Protein AF-A0A7X2N2U7-F1 (afdb_monomer_lite)

Radius of gyration: 12.83 Å; chains: 1; bounding box: 32×28×28 Å

Structure (mmCIF, N/CA/C/O backbone):
data_AF-A0A7X2N2U7-F1
#
_entry.id   AF-A0A7X2N2U7-F1
#
loop_
_atom_site.group_PDB
_atom_site.id
_atom_site.type_symbol
_atom_site.label_atom_id
_atom_site.label_alt_id
_atom_site.label_comp_id
_atom_site.label_asym_id
_atom_site.label_entity_id
_atom_site.label_seq_id
_atom_site.pdbx_PDB_ins_code
_atom_site.Cartn_x
_atom_site.Cartn_y
_atom_site.Cartn_z
_atom_site.occupancy
_atom_site.B_iso_or_equiv
_atom_site.auth_seq_id
_atom_site.auth_comp_id
_atom_site.auth_asym_id
_atom_site.auth_atom_id
_atom_site.pdbx_PDB_model_num
ATOM 1 N N . MET A 1 1 ? 0.231 14.247 9.581 1.00 55.38 1 MET A N 1
ATOM 2 C CA . MET A 1 1 ? 0.768 13.222 8.663 1.00 55.38 1 MET A CA 1
ATOM 3 C C . MET A 1 1 ? 0.928 13.849 7.288 1.00 55.38 1 MET A C 1
ATOM 5 O O . MET A 1 1 ? 0.114 14.700 6.948 1.00 55.38 1 MET A O 1
ATOM 9 N N . GLY A 1 2 ? 1.975 13.500 6.538 1.00 62.53 2 GLY A N 1
ATOM 10 C CA . GLY A 1 2 ? 2.282 14.089 5.230 1.00 62.53 2 GLY A CA 1
ATOM 11 C C . GLY A 1 2 ? 1.305 13.665 4.133 1.00 62.53 2 GLY A C 1
ATOM 12 O O . GLY A 1 2 ? 1.709 13.010 3.189 1.00 62.53 2 GLY A O 1
ATOM 13 N N . LEU A 1 3 ? 0.024 14.035 4.228 1.00 75.81 3 LEU A N 1
ATOM 14 C CA . LEU A 1 3 ? -1.001 13.756 3.208 1.00 75.81 3 LEU A CA 1
ATOM 15 C C . LEU A 1 3 ? -0.555 14.146 1.790 1.00 75.81 3 LEU A C 1
ATOM 17 O O . LEU A 1 3 ? -1.002 13.552 0.816 1.00 75.81 3 LEU A O 1
ATOM 21 N N . GLU A 1 4 ? 0.332 15.132 1.675 1.00 83.12 4 GLU A N 1
ATOM 22 C CA . GLU A 1 4 ? 0.959 15.539 0.421 1.00 83.12 4 GLU A CA 1
ATOM 23 C C . GLU A 1 4 ? 1.785 14.419 -0.234 1.00 83.12 4 GLU A C 1
ATOM 25 O O . GLU A 1 4 ? 1.685 14.245 -1.444 1.00 83.12 4 GLU A O 1
ATOM 30 N N . CYS A 1 5 ? 2.523 13.594 0.525 1.00 81.94 5 CYS A N 1
ATOM 31 C CA . CYS A 1 5 ? 3.272 12.473 -0.057 1.00 81.94 5 CYS A CA 1
ATOM 32 C C . CYS A 1 5 ? 2.331 11.399 -0.618 1.00 81.94 5 CYS A C 1
ATOM 34 O O . CYS A 1 5 ? 2.557 10.907 -1.721 1.00 81.94 5 CYS A O 1
ATOM 36 N N . ILE A 1 6 ? 1.232 11.105 0.088 1.00 86.19 6 ILE A N 1
ATOM 37 C CA . ILE A 1 6 ? 0.211 10.149 -0.359 1.00 86.19 6 ILE A CA 1
ATOM 38 C C . ILE A 1 6 ? -0.487 10.680 -1.612 1.00 86.19 6 ILE A C 1
ATOM 40 O O . ILE A 1 6 ? -0.650 9.945 -2.582 1.00 86.19 6 ILE A O 1
ATOM 44 N N . LYS A 1 7 ? -0.849 11.968 -1.631 1.00 87.50 7 LYS A N 1
ATOM 45 C CA . LYS A 1 7 ? -1.433 12.625 -2.810 1.00 87.50 7 LYS A CA 1
ATOM 46 C C . LYS A 1 7 ? -0.486 12.576 -4.010 1.00 87.50 7 LYS A C 1
ATOM 48 O O . LYS A 1 7 ? -0.923 12.225 -5.100 1.00 87.50 7 LYS A O 1
ATOM 53 N N . ASN A 1 8 ? 0.802 12.851 -3.811 1.00 85.94 8 ASN A N 1
ATOM 54 C CA . ASN A 1 8 ? 1.806 12.763 -4.873 1.00 85.94 8 ASN A CA 1
ATOM 55 C C . ASN A 1 8 ? 1.976 11.323 -5.382 1.00 85.94 8 ASN A C 1
ATOM 57 O O . ASN A 1 8 ? 2.043 11.111 -6.589 1.00 85.94 8 ASN A O 1
ATOM 61 N N . GLY A 1 9 ? 1.963 10.332 -4.485 1.00 86.00 9 GLY A N 1
ATOM 62 C CA . GLY A 1 9 ? 1.975 8.914 -4.846 1.00 86.00 9 GLY A CA 1
ATOM 63 C C . GLY A 1 9 ? 0.751 8.503 -5.668 1.00 86.00 9 GLY A C 1
ATOM 64 O O . GLY A 1 9 ? 0.890 7.853 -6.698 1.00 86.00 9 GLY A O 1
ATOM 65 N N . ILE A 1 10 ? -0.445 8.953 -5.279 1.00 89.56 10 ILE A N 1
ATOM 66 C CA . ILE A 1 10 ? -1.688 8.749 -6.041 1.00 89.56 10 ILE A CA 1
ATOM 67 C C . ILE A 1 10 ? -1.593 9.368 -7.440 1.00 89.56 10 ILE A C 1
ATOM 69 O O . ILE A 1 10 ? -1.975 8.735 -8.423 1.00 89.56 10 ILE A O 1
ATOM 73 N N . GLU A 1 11 ? -1.085 10.595 -7.547 1.00 90.50 11 GLU A N 1
ATOM 74 C CA . GLU A 1 11 ? -0.917 11.278 -8.832 1.00 90.50 11 GLU A CA 1
ATOM 75 C C . GLU A 1 11 ? 0.095 10.568 -9.734 1.00 90.50 11 GLU A C 1
ATOM 77 O O . GLU A 1 11 ? -0.163 10.409 -10.928 1.00 90.50 11 GLU A O 1
ATOM 82 N N . CYS A 1 12 ? 1.211 10.098 -9.169 1.00 87.50 12 CYS A N 1
ATOM 83 C CA . CYS A 1 12 ? 2.148 9.216 -9.862 1.00 87.50 12 CYS A CA 1
ATOM 84 C C . CYS A 1 12 ? 1.422 7.968 -10.370 1.00 87.50 12 CYS A C 1
ATOM 86 O O . CYS A 1 12 ? 1.589 7.593 -11.532 1.00 87.50 12 CYS A O 1
ATOM 88 N N . ILE A 1 13 ? 0.567 7.368 -9.532 1.00 89.38 13 ILE A N 1
ATOM 89 C CA . ILE A 1 13 ? -0.138 6.146 -9.904 1.00 89.38 13 ILE A CA 1
ATOM 90 C C . ILE A 1 13 ? -1.099 6.352 -11.079 1.00 89.38 13 ILE A C 1
ATOM 92 O O . ILE A 1 13 ? -1.206 5.521 -11.975 1.00 89.38 13 ILE A O 1
ATOM 96 N N . LYS A 1 14 ? -1.777 7.496 -11.117 1.00 88.44 14 LYS A N 1
ATOM 97 C CA . LYS A 1 14 ? -2.737 7.820 -12.180 1.00 88.44 14 LYS A CA 1
ATOM 98 C C . LYS A 1 14 ? -2.078 8.171 -13.517 1.00 88.44 14 LYS A C 1
ATOM 100 O O . LYS A 1 14 ? -2.723 8.035 -14.554 1.00 88.44 14 LYS A O 1
ATOM 105 N N . LYS A 1 15 ? -0.838 8.675 -13.508 1.00 85.00 15 LYS A N 1
ATOM 106 C CA . LYS A 1 15 ? -0.172 9.245 -14.697 1.00 85.00 15 LYS A CA 1
ATOM 107 C C . LYS A 1 15 ? 0.733 8.265 -15.431 1.00 85.00 15 LYS A C 1
ATOM 109 O O . LYS A 1 15 ? 0.953 8.441 -16.630 1.00 85.00 15 LYS A O 1
ATOM 114 N N . ASN A 1 16 ? 1.274 7.276 -14.730 1.00 78.25 16 ASN A N 1
ATOM 115 C CA . ASN A 1 16 ? 2.290 6.396 -15.287 1.00 78.25 16 ASN A CA 1
ATOM 116 C C . ASN A 1 16 ? 1.700 5.156 -15.964 1.00 78.25 16 ASN A C 1
ATOM 118 O O . ASN A 1 16 ? 0.677 4.614 -15.553 1.00 78.25 16 ASN A O 1
ATOM 122 N N . LYS A 1 17 ? 2.387 4.699 -17.017 1.00 72.19 17 LYS A N 1
ATOM 123 C CA . LYS A 1 17 ? 2.254 3.331 -17.524 1.00 72.19 17 LYS A CA 1
ATOM 124 C C . LYS A 1 17 ? 3.239 2.474 -16.740 1.00 72.19 17 LYS A C 1
ATOM 126 O O . LYS A 1 17 ? 4.420 2.808 -16.709 1.00 72.19 17 LYS A O 1
ATOM 131 N N . TRP A 1 18 ? 2.756 1.417 -16.104 1.00 73.56 18 TRP A N 1
ATOM 132 C CA . TRP A 1 18 ? 3.574 0.557 -15.253 1.00 73.56 18 TRP A CA 1
ATOM 133 C C . TRP A 1 18 ? 4.464 -0.321 -16.114 1.00 73.56 18 TRP A C 1
ATOM 135 O O . TRP A 1 18 ? 4.002 -1.239 -16.786 1.00 73.56 18 TRP A O 1
ATOM 145 N N . VAL A 1 19 ? 5.735 0.053 -16.152 1.00 65.06 19 VAL A N 1
ATOM 146 C CA . VAL A 1 19 ? 6.809 -0.683 -16.801 1.00 65.06 19 VAL A CA 1
ATOM 147 C C . VAL A 1 19 ? 7.872 -0.862 -15.733 1.00 65.06 19 VAL A C 1
ATOM 149 O O . VAL A 1 19 ? 8.248 0.114 -15.085 1.00 65.06 19 VAL A O 1
ATOM 152 N N . THR A 1 20 ? 8.339 -2.092 -15.554 1.00 64.88 20 THR A N 1
ATOM 153 C CA . THR A 1 20 ? 9.397 -2.408 -14.597 1.00 64.88 20 THR A CA 1
ATOM 154 C C . THR A 1 20 ? 10.657 -1.615 -14.930 1.00 64.88 20 THR A C 1
ATOM 156 O O . THR A 1 20 ? 11.125 -1.616 -16.070 1.00 64.88 20 THR A O 1
ATOM 159 N N . TYR A 1 21 ? 11.198 -0.916 -13.933 1.00 66.56 21 TYR A N 1
ATOM 160 C CA . TYR A 1 21 ? 12.402 -0.105 -14.086 1.00 66.56 21 TYR A CA 1
ATOM 161 C C . TYR A 1 21 ? 13.623 -0.967 -13.780 1.00 66.56 21 TYR A C 1
ATOM 163 O O . TYR A 1 21 ? 13.997 -1.112 -12.624 1.00 66.56 21 TYR A O 1
ATOM 171 N N . GLU A 1 22 ? 14.251 -1.541 -14.808 1.00 63.03 22 GLU A N 1
ATOM 172 C CA . GLU A 1 22 ? 15.377 -2.480 -14.646 1.00 63.03 22 GLU A CA 1
ATOM 173 C C . GLU A 1 22 ? 16.668 -1.829 -14.099 1.00 63.03 22 GLU A C 1
ATOM 175 O O . GLU A 1 22 ? 17.531 -2.527 -13.568 1.00 63.03 22 GLU A O 1
ATOM 180 N N . ASP A 1 23 ? 16.792 -0.498 -14.170 1.00 62.53 23 ASP A N 1
ATOM 181 C CA . ASP A 1 23 ? 18.031 0.234 -13.856 1.00 62.53 23 ASP A CA 1
ATOM 182 C C . ASP A 1 23 ? 18.135 0.756 -12.405 1.00 62.53 23 ASP A C 1
ATOM 184 O O . ASP A 1 23 ? 19.115 1.418 -12.051 1.00 62.53 23 ASP A O 1
ATOM 188 N N . SER A 1 24 ? 17.158 0.482 -11.534 1.00 58.16 24 SER A N 1
ATOM 189 C CA . SER A 1 24 ? 17.183 0.914 -10.127 1.00 58.16 24 SER A CA 1
ATOM 190 C C . SER A 1 24 ? 16.720 -0.197 -9.195 1.00 58.16 24 SER A C 1
ATOM 192 O O . SER A 1 24 ? 15.716 -0.827 -9.476 1.00 58.16 24 SER A O 1
ATOM 194 N N . PHE A 1 25 ? 17.407 -0.431 -8.070 1.00 60.34 25 PHE A N 1
ATOM 195 C CA . PHE A 1 25 ? 16.842 -1.233 -6.980 1.00 60.34 25 PHE A CA 1
ATOM 196 C C . PHE A 1 25 ? 16.325 -0.297 -5.879 1.00 60.3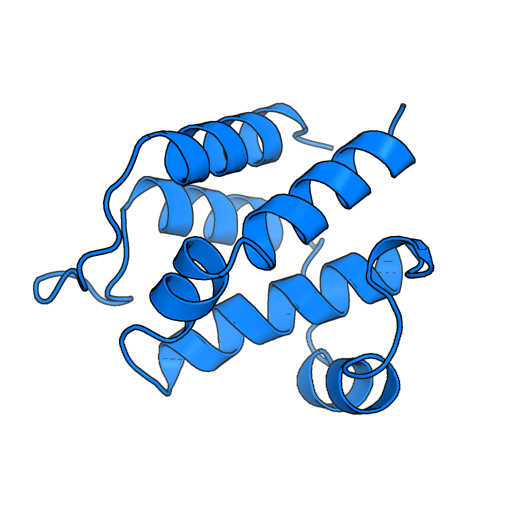4 25 PHE A C 1
ATOM 198 O O . PHE A 1 25 ? 17.123 0.476 -5.338 1.00 60.34 25 PHE A O 1
ATOM 205 N N . PRO A 1 26 ? 15.038 -0.376 -5.514 1.00 65.12 26 PRO A N 1
ATOM 206 C CA . PRO A 1 26 ? 14.032 -1.292 -6.057 1.00 65.12 26 PRO A CA 1
ATOM 207 C C . PRO A 1 26 ? 13.488 -0.871 -7.448 1.00 65.12 26 PRO A C 1
ATOM 209 O O . PRO A 1 26 ? 13.561 0.300 -7.827 1.00 65.12 26 PRO A O 1
ATOM 212 N N . PHE A 1 27 ? 12.996 -1.849 -8.224 1.00 73.25 27 PHE A N 1
ATOM 213 C CA . PHE A 1 27 ? 12.780 -1.777 -9.686 1.00 73.25 27 PHE A CA 1
ATOM 214 C C . PHE A 1 27 ? 11.463 -1.111 -10.115 1.00 73.25 27 PHE A C 1
ATOM 216 O O . PHE A 1 27 ? 10.765 -1.586 -11.012 1.00 73.25 27 PHE A O 1
ATOM 223 N N . TYR A 1 28 ? 11.121 0.014 -9.488 1.00 77.19 28 TYR A N 1
ATOM 224 C CA . TYR A 1 28 ? 9.895 0.765 -9.764 1.00 77.19 28 TYR A CA 1
ATOM 225 C C . TYR A 1 28 ? 10.114 2.276 -9.826 1.00 77.19 28 TYR A C 1
ATOM 227 O O . TYR A 1 28 ? 11.178 2.801 -9.503 1.00 77.19 28 TYR A O 1
ATOM 235 N N . HIS A 1 29 ? 9.069 2.986 -10.258 1.00 82.00 29 HIS A N 1
ATOM 236 C CA . HIS A 1 29 ? 9.108 4.422 -10.518 1.00 82.00 29 HIS A CA 1
ATOM 237 C C . HIS A 1 29 ? 9.645 5.232 -9.308 1.00 82.00 29 HIS A C 1
ATOM 239 O O . HIS A 1 29 ? 9.170 5.030 -8.186 1.00 82.00 29 HIS A O 1
ATOM 245 N N . PRO A 1 30 ? 10.545 6.219 -9.501 1.00 81.75 30 PRO A N 1
ATOM 246 C CA . PRO A 1 30 ? 11.149 6.993 -8.406 1.00 81.75 30 PRO A CA 1
ATOM 247 C C . PRO A 1 30 ? 10.156 7.689 -7.462 1.00 81.75 30 PRO A C 1
ATOM 249 O O . PRO A 1 30 ? 10.410 7.815 -6.267 1.00 81.75 30 PRO A O 1
ATOM 252 N N . ASP A 1 31 ? 9.002 8.127 -7.964 1.00 83.12 31 ASP A N 1
ATOM 253 C CA . ASP A 1 31 ? 7.953 8.714 -7.113 1.00 83.12 31 ASP A CA 1
ATOM 254 C C . ASP A 1 31 ? 7.305 7.688 -6.166 1.00 83.12 31 ASP A C 1
ATOM 256 O O . ASP A 1 31 ? 6.883 8.049 -5.067 1.00 83.12 31 ASP A O 1
ATOM 260 N N . ILE A 1 32 ? 7.251 6.410 -6.559 1.00 86.44 32 ILE A N 1
ATOM 261 C CA . ILE A 1 32 ? 6.793 5.314 -5.695 1.00 86.44 32 ILE A CA 1
ATOM 262 C C . ILE A 1 32 ? 7.860 4.997 -4.642 1.00 86.44 32 ILE A C 1
ATOM 264 O O . ILE A 1 32 ? 7.516 4.767 -3.485 1.00 86.44 32 ILE A O 1
ATOM 268 N N . LEU A 1 33 ? 9.146 5.092 -4.996 1.00 85.38 33 LEU A N 1
ATOM 269 C CA . LEU A 1 33 ? 10.249 4.996 -4.028 1.00 85.38 33 LEU A CA 1
ATOM 270 C C . LEU A 1 33 ? 10.171 6.121 -3.002 1.00 85.38 33 LEU A C 1
ATOM 272 O O . LEU A 1 33 ? 10.201 5.884 -1.799 1.00 85.38 33 LEU A O 1
ATOM 276 N N . LYS A 1 34 ? 9.942 7.348 -3.463 1.00 86.00 34 LYS A N 1
ATOM 277 C CA . LYS A 1 34 ? 9.742 8.487 -2.572 1.00 86.00 34 LYS A CA 1
ATOM 278 C C . LYS A 1 34 ? 8.504 8.316 -1.687 1.00 86.00 34 LYS A C 1
ATOM 280 O O . LYS A 1 34 ? 8.516 8.746 -0.533 1.00 86.00 34 LYS A O 1
ATOM 285 N N . LEU A 1 35 ? 7.423 7.717 -2.192 1.00 88.81 35 LEU A N 1
ATOM 286 C CA . LEU A 1 35 ? 6.254 7.373 -1.378 1.00 88.81 35 LEU A CA 1
ATOM 287 C C . LEU A 1 35 ? 6.635 6.385 -0.265 1.00 88.81 35 LEU A C 1
ATOM 289 O O . LEU A 1 35 ? 6.318 6.647 0.894 1.00 88.81 35 LEU A O 1
ATOM 293 N N . GLU A 1 36 ? 7.337 5.302 -0.601 1.00 88.81 36 GLU A N 1
ATOM 294 C CA . GLU A 1 36 ? 7.822 4.302 0.356 1.00 88.81 36 GLU A CA 1
ATOM 295 C C . GLU A 1 36 ? 8.692 4.935 1.453 1.00 88.81 36 GLU A C 1
ATOM 297 O O . GLU A 1 36 ? 8.414 4.768 2.642 1.00 88.81 36 GLU A O 1
ATOM 302 N N . GLU A 1 37 ? 9.700 5.725 1.071 1.00 87.69 37 GLU A N 1
ATOM 303 C CA . GLU A 1 37 ? 10.596 6.418 2.002 1.00 87.69 37 GLU A CA 1
ATOM 304 C C . GLU A 1 37 ? 9.818 7.301 2.986 1.00 87.69 37 GLU A C 1
ATOM 306 O O . GLU A 1 37 ? 10.081 7.284 4.190 1.00 87.69 37 GLU A O 1
ATOM 311 N N . ASN A 1 38 ? 8.815 8.040 2.500 1.00 86.38 38 ASN A N 1
ATOM 312 C CA . ASN A 1 38 ? 7.970 8.871 3.357 1.00 86.38 38 ASN A CA 1
ATOM 313 C C . ASN A 1 38 ? 7.095 8.035 4.304 1.00 86.38 38 ASN A C 1
ATOM 315 O O . ASN A 1 38 ? 6.898 8.421 5.461 1.00 86.38 38 ASN A O 1
ATOM 319 N N . LEU A 1 39 ? 6.560 6.901 3.844 1.00 86.25 39 LEU A N 1
ATOM 320 C CA . LEU A 1 39 ? 5.787 5.987 4.689 1.00 86.25 39 LEU A CA 1
ATOM 321 C C . LEU A 1 39 ? 6.663 5.390 5.803 1.00 86.25 39 LEU A C 1
ATOM 323 O O . LEU A 1 39 ? 6.232 5.338 6.957 1.00 86.25 39 LEU A O 1
ATOM 327 N N . TYR A 1 40 ? 7.914 5.033 5.499 1.00 83.94 40 TYR A N 1
ATOM 328 C CA . TYR A 1 40 ? 8.889 4.587 6.499 1.00 83.94 40 TYR A CA 1
ATOM 329 C C . TYR A 1 40 ? 9.273 5.688 7.490 1.00 83.94 40 TYR A C 1
ATOM 331 O O . TYR A 1 40 ? 9.245 5.459 8.699 1.00 83.94 40 TYR A O 1
ATOM 339 N N . GLN A 1 41 ? 9.597 6.891 7.008 1.00 82.81 41 GLN A N 1
ATOM 340 C CA . GLN A 1 41 ? 9.975 8.022 7.867 1.00 82.81 41 GLN A CA 1
ATOM 341 C C . GLN A 1 41 ? 8.838 8.461 8.795 1.00 82.81 41 GLN A C 1
ATOM 343 O O . GLN A 1 41 ? 9.083 8.921 9.908 1.00 82.81 41 GLN A O 1
ATOM 348 N N . SER A 1 42 ? 7.589 8.293 8.359 1.00 76.94 42 SER A N 1
ATOM 349 C CA . SER A 1 42 ? 6.406 8.572 9.176 1.00 76.94 42 SER A CA 1
ATOM 350 C C . SER A 1 42 ? 6.023 7.430 10.128 1.00 76.94 42 SER A C 1
ATOM 352 O O . SER A 1 42 ? 5.003 7.545 10.805 1.00 76.94 42 SER A O 1
ATOM 354 N N . LEU A 1 43 ? 6.824 6.354 10.206 1.00 65.06 43 LEU A N 1
ATOM 355 C CA . LEU A 1 43 ? 6.566 5.127 10.982 1.00 65.06 43 LEU A CA 1
ATOM 356 C C . LEU A 1 43 ? 5.194 4.492 10.700 1.00 65.06 43 LEU A C 1
ATOM 358 O O . LEU A 1 43 ? 4.690 3.702 11.493 1.00 65.06 43 LEU A O 1
ATOM 362 N N . CYS A 1 44 ? 4.595 4.808 9.552 1.00 76.19 44 CYS A N 1
ATOM 363 C CA . CYS A 1 44 ? 3.294 4.289 9.137 1.00 76.19 44 CYS A CA 1
ATOM 364 C C . CYS A 1 44 ? 3.415 2.904 8.481 1.00 76.19 44 CYS A C 1
ATOM 366 O O . CYS A 1 44 ? 2.451 2.421 7.897 1.00 76.19 44 CYS A O 1
ATOM 368 N N . MET A 1 45 ? 4.594 2.278 8.553 1.00 83.62 45 MET A N 1
ATOM 369 C CA . MET A 1 45 ? 4.851 0.947 8.016 1.00 83.62 45 MET A CA 1
ATOM 370 C C . MET A 1 45 ? 4.735 -0.111 9.111 1.00 83.62 45 MET A C 1
ATOM 372 O O . MET A 1 45 ? 5.316 0.012 10.188 1.00 83.62 45 MET A O 1
ATOM 376 N N . ASP A 1 46 ? 4.005 -1.178 8.815 1.00 88.00 46 ASP A N 1
ATOM 377 C CA . ASP A 1 46 ? 3.834 -2.321 9.698 1.00 88.00 46 ASP A CA 1
ATOM 378 C C . ASP A 1 46 ? 4.959 -3.346 9.489 1.00 88.00 46 ASP A C 1
ATOM 380 O O . ASP A 1 46 ? 5.062 -4.002 8.449 1.00 88.00 46 ASP A O 1
ATOM 384 N N . PHE A 1 47 ? 5.804 -3.531 10.504 1.00 85.94 47 PHE A N 1
ATOM 385 C CA . PHE A 1 47 ? 6.891 -4.513 10.464 1.00 85.94 47 PHE A CA 1
ATOM 386 C C . PHE A 1 47 ? 6.396 -5.971 10.466 1.00 85.94 47 PHE A C 1
ATOM 388 O O . PHE A 1 47 ? 7.069 -6.839 9.899 1.00 85.94 47 PHE A O 1
ATOM 395 N N . ASN A 1 48 ? 5.198 -6.218 11.009 1.00 91.38 48 ASN A N 1
ATOM 396 C CA . ASN A 1 48 ? 4.513 -7.514 11.025 1.00 91.38 48 ASN A CA 1
ATOM 397 C C . ASN A 1 48 ? 3.530 -7.666 9.850 1.00 91.38 48 ASN A C 1
ATOM 399 O O . ASN A 1 48 ? 2.671 -8.550 9.860 1.00 91.38 48 ASN A O 1
ATOM 403 N N . CYS A 1 49 ? 3.684 -6.846 8.803 1.00 91.75 49 CYS A N 1
ATOM 404 C CA . CYS A 1 49 ? 2.778 -6.803 7.655 1.00 91.75 49 CYS A CA 1
ATOM 405 C C . CYS A 1 49 ? 2.521 -8.157 6.993 1.00 91.75 49 CYS A C 1
ATOM 407 O O . CYS A 1 49 ? 1.431 -8.356 6.482 1.00 91.75 49 CYS A O 1
ATOM 409 N N . ILE A 1 50 ? 3.462 -9.107 7.010 1.00 92.31 50 ILE A N 1
ATOM 410 C CA . ILE A 1 50 ? 3.253 -10.438 6.411 1.00 92.31 50 ILE A CA 1
ATOM 411 C C . ILE A 1 50 ? 2.152 -11.208 7.155 1.00 92.31 50 ILE A C 1
ATOM 413 O O . I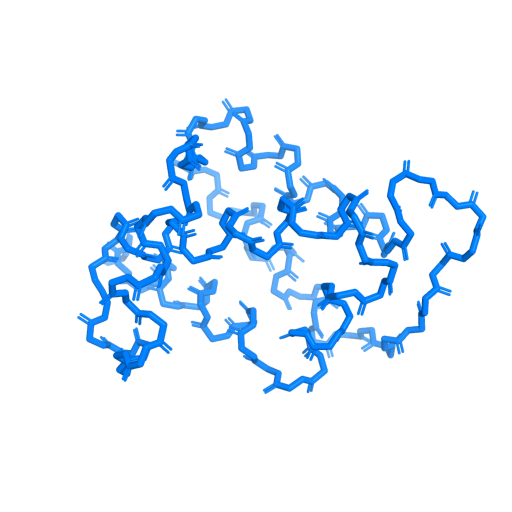LE A 1 50 ? 1.245 -11.760 6.530 1.00 92.31 50 ILE A O 1
ATOM 417 N N . GLU A 1 51 ? 2.218 -11.230 8.487 1.00 94.44 51 GLU A N 1
ATOM 418 C CA . GLU A 1 51 ? 1.228 -11.907 9.324 1.00 94.44 51 GLU A CA 1
ATOM 419 C C . GLU A 1 51 ? -0.111 -11.169 9.259 1.00 94.44 51 GLU A C 1
ATOM 421 O O . GLU A 1 51 ? -1.134 -11.777 8.942 1.00 94.44 51 GLU A O 1
ATOM 426 N N . ASN A 1 52 ? -0.094 -9.846 9.434 1.00 94.94 52 ASN A N 1
ATOM 427 C CA . ASN A 1 52 ? -1.304 -9.029 9.400 1.00 94.94 52 ASN A CA 1
ATOM 428 C C . ASN A 1 52 ? -1.996 -9.085 8.031 1.00 94.94 52 ASN A C 1
ATOM 430 O O . ASN A 1 52 ? -3.212 -9.266 7.970 1.00 94.94 52 ASN A O 1
ATOM 434 N N . TYR A 1 53 ? -1.237 -9.040 6.931 1.00 95.81 53 TYR A N 1
ATOM 435 C CA . TYR A 1 53 ? -1.764 -9.201 5.575 1.00 95.81 53 TYR A CA 1
ATOM 436 C C . TYR A 1 53 ? -2.516 -10.524 5.408 1.00 95.81 53 TYR A C 1
ATOM 438 O O . TYR A 1 53 ? -3.604 -10.550 4.832 1.00 95.81 53 TYR A O 1
ATOM 446 N N . SER A 1 54 ? -1.987 -11.624 5.951 1.00 95.81 54 SER A N 1
ATOM 447 C CA . SER A 1 54 ? -2.621 -12.943 5.837 1.00 95.81 54 SER A CA 1
ATOM 448 C C . SER A 1 54 ? -4.045 -12.984 6.413 1.00 95.81 54 SER A C 1
ATOM 450 O O . SER A 1 54 ? -4.889 -13.716 5.889 1.00 95.81 54 SER A O 1
ATOM 452 N N . LEU A 1 55 ? -4.320 -12.147 7.421 1.00 96.38 55 LEU A N 1
ATOM 453 C CA . LEU A 1 55 ? -5.612 -12.017 8.094 1.00 96.38 55 LEU A CA 1
ATOM 454 C C . LEU A 1 55 ? -6.591 -11.094 7.351 1.00 96.38 55 LEU A C 1
ATOM 456 O O . LEU A 1 55 ? -7.804 -11.214 7.529 1.00 96.38 55 LEU A O 1
ATOM 460 N N . ILE A 1 56 ? -6.084 -10.170 6.527 1.00 96.31 56 ILE A N 1
ATOM 461 C CA . ILE A 1 56 ? -6.889 -9.104 5.905 1.00 96.31 56 ILE A CA 1
ATOM 462 C C . ILE A 1 56 ? -6.985 -9.192 4.383 1.00 96.31 56 ILE A C 1
ATOM 464 O O . ILE A 1 56 ? -7.849 -8.543 3.806 1.00 96.31 56 ILE A O 1
ATOM 468 N N . LYS A 1 57 ? -6.151 -9.999 3.716 1.00 93.44 57 LYS A N 1
ATOM 469 C CA . LYS A 1 57 ? -6.048 -10.062 2.245 1.00 93.44 57 LYS A CA 1
ATOM 470 C C . LYS A 1 57 ? -7.360 -10.349 1.508 1.00 93.44 57 LYS A C 1
ATOM 472 O O . LYS A 1 57 ? -7.493 -9.985 0.347 1.00 93.44 57 LYS A O 1
ATOM 477 N N . ASN A 1 58 ? -8.308 -11.002 2.181 1.00 95.31 58 ASN A N 1
ATOM 478 C CA . ASN A 1 58 ? -9.616 -11.365 1.631 1.00 95.31 58 ASN A CA 1
ATOM 479 C C . ASN A 1 58 ? -10.736 -10.389 2.032 1.00 95.31 58 ASN A C 1
ATOM 481 O O . ASN A 1 58 ? -11.881 -10.590 1.634 1.00 95.31 58 ASN A O 1
ATOM 485 N N . LYS A 1 59 ? -10.447 -9.378 2.859 1.00 96.31 59 LYS A N 1
ATOM 486 C CA . LYS A 1 59 ? -11.424 -8.352 3.230 1.00 96.31 59 LYS A CA 1
ATOM 487 C C . LYS A 1 59 ? -11.584 -7.356 2.085 1.00 96.31 59 LYS A C 1
ATOM 489 O O . LYS A 1 59 ? -10.639 -7.078 1.348 1.00 96.31 59 LYS A O 1
ATOM 494 N N . GLU A 1 60 ? -12.770 -6.771 1.977 1.00 95.88 60 GLU A N 1
ATOM 495 C CA . GLU A 1 60 ? -12.989 -5.635 1.086 1.00 95.88 60 GLU A CA 1
ATOM 496 C C . GLU A 1 60 ? -12.187 -4.428 1.578 1.00 95.88 60 GLU A C 1
ATOM 498 O O . GLU A 1 60 ? -12.239 -4.085 2.763 1.00 95.88 60 GLU A O 1
ATOM 503 N N . ILE A 1 61 ? -11.471 -3.762 0.669 1.00 95.19 61 ILE A N 1
ATOM 504 C CA . ILE A 1 61 ? -10.590 -2.627 0.989 1.00 95.19 61 ILE A CA 1
ATOM 505 C C . ILE A 1 61 ? -11.351 -1.509 1.720 1.00 95.19 61 ILE A C 1
ATOM 507 O O . ILE A 1 61 ? -10.822 -0.873 2.628 1.00 95.19 61 ILE A O 1
ATOM 511 N N . GLU A 1 62 ? -12.616 -1.299 1.370 1.00 94.31 62 GLU A N 1
ATOM 512 C CA . GLU A 1 62 ? -13.516 -0.309 1.957 1.00 94.31 62 GLU A CA 1
ATOM 513 C C . GLU A 1 62 ? -13.726 -0.503 3.463 1.00 94.31 62 GLU A C 1
ATOM 515 O O . GLU A 1 62 ? -13.906 0.478 4.196 1.00 94.31 62 GLU A O 1
ATOM 520 N N . THR A 1 63 ? -13.672 -1.760 3.911 1.00 94.56 63 THR A N 1
ATOM 521 C CA . THR A 1 63 ? -13.927 -2.183 5.295 1.00 94.56 63 THR A CA 1
ATOM 522 C C . THR A 1 63 ? -12.679 -2.180 6.170 1.00 94.56 63 THR A C 1
ATOM 524 O O . THR A 1 63 ? -12.794 -2.317 7.387 1.00 94.56 63 THR A O 1
ATOM 527 N N . LEU A 1 64 ? -11.495 -2.013 5.572 1.00 95.88 64 LEU A N 1
ATOM 528 C CA . LEU A 1 64 ? -10.234 -2.022 6.301 1.00 95.88 64 LEU A CA 1
ATOM 529 C C . LEU A 1 64 ? -10.125 -0.801 7.221 1.00 95.88 64 LEU A C 1
ATOM 531 O O . LEU A 1 64 ? -10.415 0.342 6.844 1.00 95.88 64 LEU A O 1
ATOM 535 N N . THR A 1 65 ? -9.663 -1.055 8.440 1.00 94.25 65 THR A N 1
ATOM 536 C CA . THR A 1 65 ? -9.245 -0.013 9.379 1.00 94.25 65 THR A CA 1
ATOM 537 C C . THR A 1 65 ? -7.947 0.642 8.914 1.00 94.25 65 THR A C 1
ATOM 539 O O . THR A 1 65 ? -7.205 0.086 8.105 1.00 94.25 65 THR A O 1
ATOM 542 N N . LEU A 1 66 ? -7.626 1.816 9.462 1.00 91.62 66 LEU A N 1
ATOM 543 C CA . LEU A 1 66 ? -6.395 2.527 9.112 1.00 91.62 66 LEU A CA 1
ATOM 544 C C . LEU A 1 66 ? -5.128 1.679 9.331 1.00 91.62 66 LEU A C 1
ATOM 546 O O . LEU A 1 66 ? -4.237 1.676 8.486 1.00 91.62 66 LEU A O 1
ATOM 550 N N . THR A 1 67 ? -5.063 0.920 10.427 1.00 91.69 67 THR A N 1
ATOM 551 C CA . THR A 1 67 ? -3.940 0.012 10.701 1.00 91.69 67 THR A CA 1
ATOM 552 C C . THR A 1 67 ? -3.847 -1.097 9.660 1.00 91.69 67 THR A C 1
ATOM 554 O O . THR A 1 67 ? -2.762 -1.371 9.163 1.00 91.69 67 THR A O 1
ATOM 557 N N . GLU A 1 68 ? -4.974 -1.696 9.275 1.00 94.62 68 GLU A N 1
ATOM 558 C CA . GLU A 1 68 ? -4.993 -2.754 8.261 1.00 94.62 68 GLU A CA 1
ATOM 559 C C . GLU A 1 68 ? -4.629 -2.222 6.867 1.00 94.62 68 GLU A C 1
ATOM 561 O O . GLU A 1 68 ? -3.950 -2.912 6.108 1.00 94.62 68 GLU A O 1
ATOM 566 N N . LEU A 1 69 ? -5.017 -0.984 6.539 1.00 94.38 69 LEU A N 1
ATOM 567 C CA . LEU A 1 69 ? -4.574 -0.314 5.313 1.00 94.38 69 LEU A CA 1
ATOM 568 C C . LEU A 1 69 ? -3.050 -0.187 5.284 1.00 94.38 69 LEU A C 1
ATOM 570 O O . LEU A 1 69 ? -2.432 -0.543 4.282 1.00 94.38 69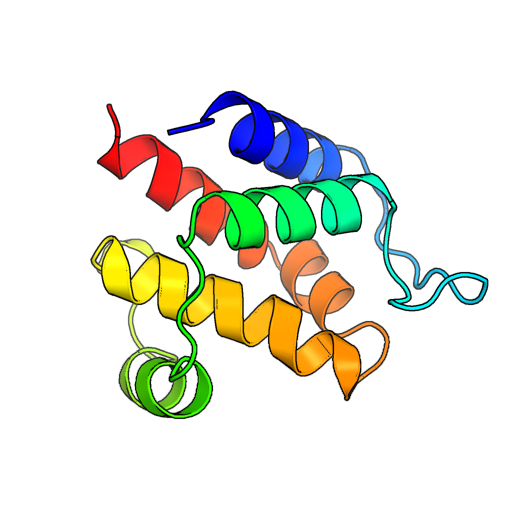 LEU A O 1
ATOM 574 N N . TYR A 1 70 ? -2.438 0.257 6.384 1.00 92.56 70 TYR A N 1
ATOM 575 C CA . TYR A 1 70 ? -0.982 0.323 6.491 1.00 92.56 70 TYR A CA 1
ATOM 576 C C . TYR A 1 70 ? -0.332 -1.054 6.400 1.00 92.56 70 TYR A C 1
ATOM 578 O O . TYR A 1 70 ? 0.617 -1.204 5.639 1.00 92.56 70 TYR A O 1
ATOM 586 N N . SER A 1 71 ? -0.874 -2.078 7.065 1.00 94.94 71 SER A N 1
ATOM 587 C CA . SER A 1 71 ? -0.387 -3.457 6.937 1.00 94.94 71 SER A CA 1
ATOM 588 C C . SER A 1 71 ? -0.407 -3.956 5.493 1.00 94.94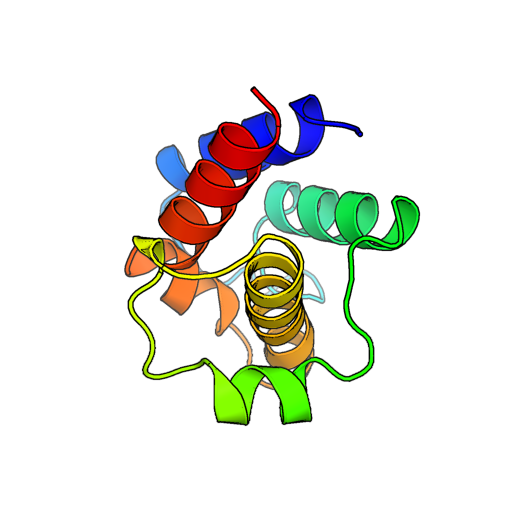 71 SER A C 1
ATOM 590 O O . SER A 1 71 ? 0.561 -4.567 5.040 1.00 94.94 71 SER A O 1
ATOM 592 N N . TYR A 1 72 ? -1.480 -3.671 4.749 1.00 96.12 72 TYR A N 1
ATOM 593 C CA . TYR A 1 72 ? -1.591 -4.050 3.341 1.00 96.12 72 TYR A CA 1
ATOM 594 C C . TYR A 1 72 ? -0.557 -3.293 2.497 1.00 96.12 72 TYR A C 1
ATOM 596 O O . TYR A 1 72 ? 0.222 -3.907 1.771 1.00 96.12 72 TYR A O 1
ATOM 604 N N . ILE A 1 73 ? -0.495 -1.966 2.621 1.00 94.38 73 ILE A N 1
ATOM 605 C CA . ILE A 1 73 ? 0.462 -1.142 1.873 1.00 94.38 73 ILE A CA 1
ATOM 606 C C . ILE A 1 73 ? 1.901 -1.592 2.170 1.00 94.38 73 ILE A C 1
ATOM 608 O O . ILE A 1 73 ? 2.682 -1.807 1.246 1.00 94.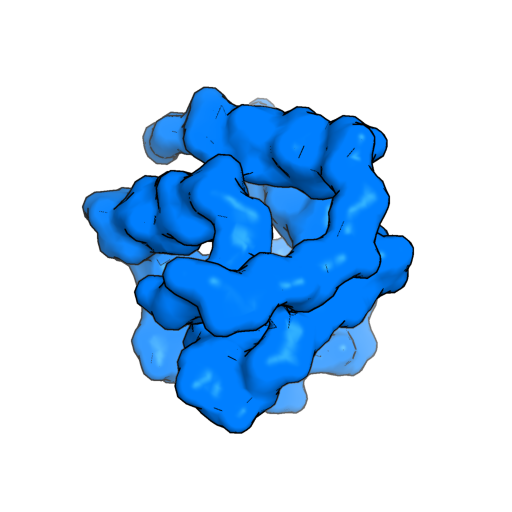38 73 ILE A O 1
ATOM 612 N N . SER A 1 74 ? 2.239 -1.829 3.441 1.00 93.69 74 SER A N 1
ATOM 613 C CA . SER A 1 74 ? 3.555 -2.325 3.849 1.00 93.69 74 SER A CA 1
ATOM 614 C C . SER A 1 74 ? 3.903 -3.678 3.247 1.00 93.69 74 SER A C 1
ATOM 616 O O . SER A 1 74 ? 5.053 -3.891 2.871 1.00 93.69 74 SER A O 1
ATOM 618 N N . TYR A 1 75 ? 2.928 -4.579 3.122 1.00 94.88 75 TYR A N 1
ATOM 619 C CA . TYR A 1 75 ? 3.132 -5.863 2.460 1.00 94.88 75 TYR A CA 1
ATOM 620 C C . TYR A 1 75 ? 3.511 -5.691 0.983 1.00 94.88 75 TYR A C 1
ATOM 622 O O . TYR A 1 75 ? 4.425 -6.371 0.519 1.00 94.88 75 TYR A O 1
ATOM 630 N N . ILE A 1 76 ? 2.866 -4.762 0.266 1.00 92.94 76 ILE A N 1
ATOM 631 C CA . ILE A 1 76 ? 3.159 -4.494 -1.152 1.00 92.94 76 ILE A CA 1
ATOM 632 C C . ILE A 1 76 ? 4.617 -4.056 -1.327 1.00 92.94 76 ILE A C 1
ATOM 634 O O . ILE A 1 76 ? 5.358 -4.691 -2.074 1.00 92.94 76 ILE A O 1
ATOM 638 N N . PHE A 1 77 ? 5.045 -3.029 -0.590 1.00 90.56 77 PHE A N 1
ATOM 639 C CA . PHE A 1 77 ? 6.419 -2.519 -0.664 1.00 90.56 77 PHE A CA 1
ATOM 640 C C . PHE A 1 77 ? 7.457 -3.549 -0.206 1.00 90.56 77 PHE A C 1
ATOM 642 O O . PHE A 1 77 ? 8.490 -3.729 -0.845 1.00 90.56 77 PHE A O 1
ATOM 649 N N . LYS A 1 78 ? 7.164 -4.297 0.865 1.00 89.00 78 LYS A N 1
ATOM 650 C CA . LYS A 1 78 ? 8.079 -5.328 1.366 1.00 89.00 78 LYS A CA 1
ATOM 651 C C . LYS A 1 78 ? 8.295 -6.451 0.354 1.00 89.00 78 LYS A C 1
ATOM 653 O O . LYS A 1 78 ? 9.411 -6.949 0.245 1.00 89.00 78 LYS A O 1
ATOM 658 N N . ASN A 1 79 ? 7.256 -6.862 -0.370 1.00 87.75 79 ASN A N 1
ATOM 659 C CA . ASN A 1 79 ? 7.361 -7.957 -1.331 1.00 87.75 79 ASN A CA 1
ATOM 660 C C . ASN A 1 79 ? 8.085 -7.591 -2.622 1.00 87.75 79 ASN A C 1
ATOM 662 O O . ASN A 1 79 ? 8.694 -8.471 -3.226 1.00 87.75 79 ASN A O 1
ATOM 666 N N . GLU A 1 80 ? 8.073 -6.325 -3.021 1.00 85.19 80 GLU A N 1
ATOM 667 C CA . GLU A 1 80 ? 8.828 -5.854 -4.184 1.00 85.19 80 GLU A CA 1
ATOM 668 C C . GLU A 1 80 ? 10.343 -6.075 -4.031 1.00 85.19 80 GLU A C 1
ATOM 670 O O . GLU A 1 80 ? 11.045 -6.333 -5.004 1.00 85.19 80 GLU A O 1
ATOM 675 N N . GLN A 1 81 ? 10.853 -6.098 -2.794 1.00 80.00 81 GLN A N 1
ATOM 676 C CA . GLN A 1 81 ? 12.249 -6.460 -2.507 1.00 80.00 81 GLN A CA 1
ATOM 677 C C . GLN A 1 81 ? 12.588 -7.915 -2.884 1.00 80.00 81 GLN A C 1
ATOM 679 O O . GLN A 1 81 ? 13.761 -8.252 -3.035 1.00 80.00 81 GLN A O 1
ATOM 684 N N . PHE A 1 82 ? 11.577 -8.781 -3.010 1.00 81.94 82 PHE A N 1
ATOM 685 C CA . PHE A 1 82 ? 11.728 -10.207 -3.314 1.00 81.94 82 PHE A CA 1
ATOM 686 C C . PHE A 1 82 ? 11.236 -10.574 -4.715 1.00 81.94 82 PHE A C 1
ATOM 688 O O . PHE A 1 82 ? 11.732 -11.535 -5.303 1.00 81.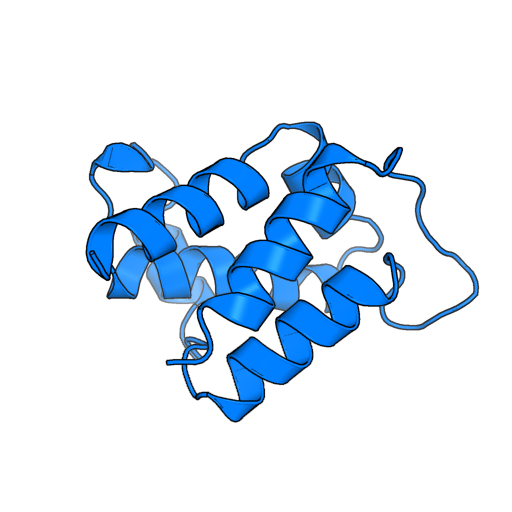94 82 PHE A O 1
ATOM 695 N N . VAL A 1 83 ? 10.248 -9.846 -5.235 1.00 83.38 83 VAL A N 1
ATOM 696 C CA . VAL A 1 83 ? 9.617 -10.102 -6.528 1.00 83.38 83 VAL A CA 1
ATOM 697 C C . VAL A 1 83 ? 9.610 -8.804 -7.319 1.00 83.38 83 VAL A C 1
ATOM 699 O O . VAL A 1 83 ? 8.843 -7.898 -7.023 1.00 83.38 83 VAL A O 1
ATOM 702 N N . ILE A 1 84 ? 10.465 -8.748 -8.336 1.00 81.44 84 ILE A N 1
ATOM 703 C CA . ILE A 1 84 ? 10.571 -7.612 -9.254 1.00 81.44 84 ILE A CA 1
ATOM 704 C C . ILE A 1 84 ? 9.222 -7.384 -9.950 1.00 81.44 84 ILE A C 1
ATOM 706 O O . ILE A 1 84 ? 8.654 -8.326 -10.512 1.00 81.44 84 ILE A O 1
ATOM 710 N N . GLY A 1 85 ? 8.729 -6.145 -9.932 1.00 81.19 85 GLY A N 1
ATOM 711 C CA . GLY A 1 85 ? 7.477 -5.751 -10.585 1.00 81.19 85 GLY A CA 1
ATOM 712 C C . GLY A 1 85 ? 6.215 -6.189 -9.831 1.00 81.19 85 GLY A C 1
ATOM 713 O O . GLY A 1 85 ? 5.111 -6.127 -10.372 1.00 81.19 85 GLY A O 1
ATOM 714 N N . PHE A 1 86 ? 6.343 -6.631 -8.580 1.00 87.69 86 PHE A N 1
ATOM 715 C CA . PHE A 1 86 ? 5.214 -6.890 -7.691 1.00 87.69 86 PHE A CA 1
ATOM 716 C C . PHE A 1 86 ? 4.374 -5.630 -7.482 1.00 87.69 86 PHE A C 1
ATOM 718 O O . PHE A 1 86 ? 3.160 -5.663 -7.662 1.00 87.69 86 PHE A O 1
ATOM 725 N N . ILE A 1 87 ? 4.994 -4.497 -7.156 1.00 89.75 87 ILE A N 1
ATOM 726 C CA . ILE A 1 87 ? 4.295 -3.231 -6.944 1.00 89.75 87 ILE A CA 1
ATOM 727 C C . ILE A 1 87 ? 3.606 -2.748 -8.220 1.00 89.75 87 ILE A C 1
ATOM 729 O O . ILE A 1 87 ? 2.473 -2.276 -8.144 1.00 89.75 87 ILE A O 1
ATOM 733 N N . ASP A 1 88 ? 4.229 -2.952 -9.384 1.00 87.75 88 ASP A N 1
ATOM 734 C CA . ASP A 1 88 ? 3.659 -2.596 -10.685 1.00 87.75 88 ASP A CA 1
ATOM 735 C C . ASP A 1 88 ? 2.324 -3.314 -10.911 1.00 87.75 88 ASP A C 1
ATOM 737 O O . ASP A 1 88 ? 1.354 -2.680 -11.324 1.00 87.75 88 ASP A O 1
ATOM 741 N N . GLN A 1 89 ? 2.222 -4.597 -10.537 1.00 89.25 89 GLN A N 1
ATOM 742 C CA . GLN A 1 89 ? 0.964 -5.352 -10.616 1.00 89.25 89 GLN A CA 1
ATOM 743 C C . GLN A 1 89 ? -0.136 -4.724 -9.749 1.00 89.25 89 GLN A C 1
ATOM 745 O O . GLN A 1 89 ? -1.283 -4.619 -10.187 1.00 89.25 89 GLN A O 1
ATOM 750 N N . TYR A 1 90 ? 0.198 -4.292 -8.526 1.00 91.75 90 TYR A N 1
ATOM 751 C CA . TYR A 1 90 ? -0.746 -3.640 -7.605 1.00 91.75 90 TYR A CA 1
ATOM 752 C C . TYR A 1 90 ? -1.116 -2.215 -8.021 1.00 91.75 90 TYR A C 1
ATOM 754 O O . TYR A 1 90 ? -2.185 -1.711 -7.660 1.00 91.75 90 TYR A O 1
ATOM 762 N N . CYS A 1 91 ? -0.240 -1.550 -8.763 1.00 90.25 91 CYS A N 1
ATOM 763 C CA . CYS A 1 91 ? -0.538 -0.273 -9.376 1.00 90.25 91 CYS A CA 1
ATOM 764 C C . CYS A 1 91 ? -1.449 -0.443 -10.601 1.00 90.25 91 CYS A C 1
ATOM 766 O O . CYS A 1 91 ? -2.448 0.267 -10.718 1.00 90.25 91 CYS A O 1
ATOM 768 N N . GLU A 1 92 ? -1.153 -1.405 -11.479 1.00 89.19 92 GLU A N 1
ATOM 769 C CA . GLU A 1 92 ? -1.907 -1.679 -12.707 1.00 89.19 92 GLU A CA 1
ATOM 770 C C . GLU A 1 92 ? -3.335 -2.151 -12.415 1.00 89.19 92 GLU A C 1
ATOM 772 O O . GLU A 1 92 ? -4.288 -1.672 -13.029 1.00 89.19 92 GLU A O 1
ATOM 777 N N . ASN A 1 93 ? -3.515 -3.034 -11.430 1.00 91.62 93 ASN A N 1
ATOM 778 C CA . ASN A 1 93 ? -4.841 -3.511 -11.029 1.00 91.62 93 ASN A CA 1
ATOM 779 C C . ASN A 1 93 ? -5.623 -2.511 -10.147 1.00 91.62 93 ASN A C 1
ATOM 781 O O . ASN A 1 93 ? -6.756 -2.792 -9.749 1.00 91.62 93 ASN A O 1
ATOM 785 N N . GLY A 1 94 ? -5.032 -1.353 -9.831 1.00 92.69 94 GLY A N 1
ATOM 786 C CA . GLY A 1 94 ? -5.655 -0.278 -9.060 1.00 92.69 94 GLY A CA 1
ATOM 787 C C . GLY A 1 94 ? -5.778 -0.532 -7.553 1.00 92.69 94 GLY A C 1
ATOM 788 O O . GLY A 1 94 ? -6.346 0.306 -6.848 1.00 92.69 94 GLY A O 1
ATOM 789 N N . ILE A 1 95 ? -5.251 -1.640 -7.022 1.00 95.00 95 ILE A N 1
ATOM 790 C CA . ILE A 1 95 ? -5.331 -1.953 -5.588 1.00 95.00 95 ILE A CA 1
ATOM 791 C C . ILE A 1 95 ? -4.549 -0.929 -4.764 1.00 95.00 95 ILE A C 1
ATOM 793 O O . ILE A 1 95 ? -5.093 -0.402 -3.791 1.00 95.00 95 ILE A O 1
ATOM 797 N N . LEU A 1 96 ? -3.307 -0.604 -5.149 1.00 94.12 96 LEU A N 1
ATOM 798 C CA . LEU A 1 96 ? -2.501 0.366 -4.399 1.00 94.12 96 LEU A CA 1
ATOM 799 C C . LEU A 1 96 ? -3.159 1.752 -4.402 1.00 94.12 96 LEU A C 1
ATOM 801 O O . LEU A 1 96 ? -3.226 2.403 -3.361 1.00 94.12 96 LEU A O 1
ATOM 805 N N . LEU A 1 97 ? -3.723 2.167 -5.542 1.00 94.69 97 LEU A N 1
ATOM 806 C CA . LEU A 1 97 ? -4.483 3.413 -5.644 1.00 94.69 97 LEU A CA 1
ATOM 807 C C . LEU A 1 97 ? -5.636 3.448 -4.634 1.00 94.69 97 LEU A C 1
ATOM 809 O O . LEU A 1 97 ? -5.762 4.395 -3.859 1.00 94.69 97 LEU A O 1
ATOM 813 N N . LYS A 1 98 ? -6.448 2.389 -4.621 1.00 95.56 98 LYS A N 1
ATOM 814 C CA . LYS A 1 98 ? -7.623 2.281 -3.755 1.00 95.56 98 LYS A CA 1
ATOM 815 C C . LYS A 1 98 ? -7.248 2.293 -2.271 1.00 95.56 98 LYS A C 1
ATOM 817 O O . LYS A 1 98 ? -7.928 2.939 -1.475 1.00 95.56 98 LYS A O 1
ATOM 822 N N . LEU A 1 99 ? -6.152 1.626 -1.899 1.00 95.31 99 LEU A N 1
ATOM 823 C CA . LEU A 1 99 ? -5.615 1.644 -0.535 1.00 95.31 99 LEU A CA 1
ATOM 824 C C . LEU A 1 99 ? -5.216 3.066 -0.110 1.00 95.31 99 LEU A C 1
ATOM 826 O O . LEU A 1 99 ? -5.630 3.527 0.953 1.00 95.31 99 LEU A O 1
ATOM 830 N N . LEU A 1 100 ? -4.461 3.784 -0.948 1.00 93.56 100 LEU A N 1
ATOM 831 C CA . LEU A 1 100 ? -4.001 5.144 -0.648 1.00 93.56 100 LEU A CA 1
ATOM 832 C C . LEU A 1 100 ? -5.161 6.148 -0.573 1.00 93.56 100 LEU A C 1
ATOM 834 O O . LEU A 1 100 ? -5.196 6.987 0.328 1.00 93.56 100 LEU A O 1
ATOM 838 N N . GLU A 1 101 ? -6.146 6.048 -1.470 1.00 93.69 101 GLU A N 1
ATOM 839 C CA . GLU A 1 101 ? -7.358 6.876 -1.415 1.00 93.69 101 GLU A CA 1
ATOM 840 C C . GLU A 1 101 ? -8.156 6.616 -0.130 1.00 93.69 101 GLU A C 1
ATOM 842 O O . GLU A 1 101 ? -8.628 7.562 0.509 1.00 93.69 101 GLU A O 1
ATOM 847 N N . ARG A 1 102 ? -8.243 5.353 0.312 1.00 93.81 102 ARG A N 1
ATOM 848 C CA . ARG A 1 102 ? -8.893 5.001 1.579 1.00 93.81 102 ARG A CA 1
ATOM 849 C C . ARG A 1 102 ? -8.151 5.578 2.786 1.00 93.81 102 ARG A C 1
ATOM 851 O O . ARG A 1 102 ? -8.809 6.064 3.704 1.00 93.81 102 ARG A O 1
ATOM 858 N N . VAL A 1 103 ? -6.815 5.601 2.771 1.00 91.56 103 VAL A N 1
ATOM 859 C CA . VAL A 1 103 ? -6.015 6.263 3.819 1.00 91.56 103 VAL A CA 1
ATOM 860 C C . VAL A 1 103 ? -6.347 7.755 3.896 1.00 91.56 103 VAL A C 1
ATOM 862 O O . VAL A 1 103 ? -6.581 8.256 4.992 1.00 91.56 103 VAL A O 1
ATOM 865 N N . ILE A 1 104 ? -6.443 8.464 2.764 1.00 89.81 104 ILE A N 1
ATOM 866 C CA . ILE A 1 104 ? -6.817 9.891 2.756 1.00 89.81 104 ILE A CA 1
ATOM 867 C C . ILE A 1 104 ? -8.209 10.107 3.361 1.00 89.81 104 ILE A C 1
ATOM 869 O O . ILE A 1 104 ? -8.395 11.036 4.142 1.00 89.81 104 ILE A O 1
ATOM 873 N N . GLN A 1 105 ? -9.183 9.260 3.022 1.00 89.50 105 GLN A N 1
ATOM 874 C CA . GLN A 1 105 ? -10.547 9.368 3.553 1.00 89.50 105 GLN A CA 1
ATOM 875 C C . GLN A 1 105 ? -10.621 9.199 5.073 1.00 89.50 105 GLN A C 1
ATOM 877 O O . GLN A 1 105 ? -11.473 9.813 5.694 1.00 89.50 105 GLN A O 1
ATOM 882 N N . TRP A 1 106 ? -9.752 8.382 5.672 1.00 85.38 106 TRP A N 1
ATOM 883 C CA . TRP A 1 106 ? -9.684 8.217 7.129 1.00 85.38 106 TRP A CA 1
ATOM 884 C C . TRP A 1 106 ? -9.103 9.439 7.859 1.00 85.38 106 TRP A C 1
ATOM 886 O O . TRP A 1 106 ? -9.214 9.522 9.080 1.00 85.38 106 TRP A O 1
ATOM 896 N N . GLN A 1 107 ? -8.440 10.350 7.141 1.00 75.62 107 GLN A N 1
ATOM 897 C CA . GLN A 1 107 ? -7.763 11.520 7.714 1.00 75.62 107 GLN A CA 1
ATOM 898 C C . GLN A 1 107 ? -8.505 12.840 7.509 1.00 75.62 107 GLN A C 1
ATOM 900 O O . GLN A 1 107 ? -8.046 13.864 8.017 1.00 75.62 107 GLN A O 1
ATOM 905 N N . ASN A 1 108 ? -9.620 12.803 6.780 1.00 65.00 108 ASN A N 1
ATOM 906 C CA . ASN A 1 108 ? -10.562 13.908 6.613 1.00 65.00 108 ASN A CA 1
ATOM 907 C C . ASN A 1 108 ? -11.814 13.645 7.451 1.00 65.00 108 ASN A C 1
ATOM 909 O O . ASN A 1 108 ? -12.383 14.639 7.948 1.00 65.00 108 ASN A O 1
#

InterPro domains:
  IPR045425 Protein of unknown function DUF6508 [PF20118] (57-107)

Foldseek 3Di:
DPLVLLVQVLVVLVPDDQDFQPPDVLGGDVSVVSSVVVCVVVVLADPCLVVLCVVPVPPDLLPDDSNSLNSPLNVQVVCSNVPGCSVSVCSVVCVNSSSSVSNVVVVD

Organism: NCBI:txid2606629

Secondary structure (DSSP, 8-state):
--HHHHHHHHHHHHH------TTSSS-S-HHHHHHHHHHHHTT---TTHHHHHHHHTTS-GGG--HHHHHHHHHHHHHHHTTSTTHHHHHHHTSHHHHHHHHHHHHT-

Sequence (108 aa):
MGLECIKNGIECIKKNKWVTYEDSFPFYHPDILKLEENLYQSLCMDFNCIENYSLIKNKEIETLTLTELYSYISYIFKNEQFVIGFIDQYCENGILLKLLERVIQWQN

pLDDT: mean 85.73, std 10.0, range [55.38, 96.38]